Protein AF-A0A3D8HQ78-F1 (afdb_monomer_lite)

Sequence (67 aa):
MAKNETLSTKMARNGMKLRTWARSQGLSQKDIGLLNQISHGKISGKYGRSKELKELLIKSGFMQQGA

Radius of gyration: 11.28 Å; chains: 1; bounding box: 36×22×24 Å

Secondary structure (DSSP, 8-state):
------HHHHHHHTT--HHHHHHHTT--HHHHHHHHHHHTTS----SHHHHHHHHHHHHTTSS----

Foldseek 3Di:
DDPDQFLQNLCVVVVHGLVNVCVVVVHDPVLSVLSVCCRVVVDVLPDDSSVVSVVVCCVVVSDPPDD

pLDDT: mean 82.55, std 12.59, range [36.47, 91.94]

Structure (mmCIF, N/CA/C/O backbone):
data_AF-A0A3D8HQ78-F1
#
_entry.id   AF-A0A3D8HQ78-F1
#
loop_
_atom_site.group_PDB
_atom_site.id
_atom_site.type_symbol
_atom_site.label_atom_id
_atom_site.label_alt_id
_atom_site.label_comp_id
_atom_site.label_asym_id
_atom_site.label_entity_id
_atom_site.label_seq_id
_atom_site.pdbx_PDB_ins_code
_atom_site.Cartn_x
_atom_site.Cartn_y
_atom_site.Cartn_z
_atom_site.occupancy
_atom_site.B_iso_or_equiv
_atom_site.auth_seq_id
_atom_site.auth_comp_id
_atom_site.auth_asym_id
_atom_site.auth_atom_id
_atom_site.pdbx_PDB_model_num
ATOM 1 N N . MET A 1 1 ? 24.465 0.850 -3.083 1.00 36.47 1 MET A N 1
ATOM 2 C CA . MET A 1 1 ? 23.342 0.544 -2.166 1.00 36.47 1 MET A CA 1
ATOM 3 C C . MET A 1 1 ? 22.080 1.203 -2.710 1.00 36.47 1 MET A C 1
ATOM 5 O O . MET A 1 1 ? 21.993 2.426 -2.690 1.00 36.47 1 MET A O 1
ATOM 9 N N . ALA A 1 2 ? 21.157 0.446 -3.307 1.00 45.62 2 ALA A N 1
ATOM 10 C CA . ALA A 1 2 ? 19.954 1.036 -3.895 1.00 45.62 2 ALA A CA 1
ATOM 11 C C . ALA A 1 2 ? 18.960 1.449 -2.791 1.00 45.62 2 ALA A C 1
ATOM 13 O O . ALA A 1 2 ? 18.392 0.615 -2.094 1.00 45.62 2 ALA A O 1
ATOM 14 N N . LYS A 1 3 ? 18.844 2.771 -2.645 1.00 52.66 3 LYS A N 1
ATOM 15 C CA . LYS A 1 3 ? 17.900 3.589 -1.870 1.00 52.66 3 LYS A CA 1
ATOM 16 C C . LYS A 1 3 ? 16.510 2.952 -1.676 1.00 52.66 3 LYS A C 1
ATOM 18 O O . LYS A 1 3 ? 15.867 2.616 -2.662 1.00 52.66 3 LYS A O 1
ATOM 23 N N . ASN A 1 4 ? 16.055 2.879 -0.418 1.00 61.00 4 ASN A N 1
ATOM 24 C CA . ASN A 1 4 ? 14.669 2.703 0.059 1.00 61.00 4 ASN A CA 1
ATOM 25 C C . ASN A 1 4 ? 13.671 2.152 -0.975 1.00 61.00 4 ASN A C 1
ATOM 27 O O . ASN A 1 4 ? 12.937 2.902 -1.619 1.00 61.00 4 ASN A O 1
ATOM 31 N N . GLU A 1 5 ? 13.634 0.828 -1.113 1.00 72.75 5 GLU A N 1
ATOM 32 C CA . GLU A 1 5 ? 12.681 0.135 -1.977 1.00 72.75 5 GLU A CA 1
ATOM 33 C C . GLU A 1 5 ? 11.233 0.479 -1.581 1.00 7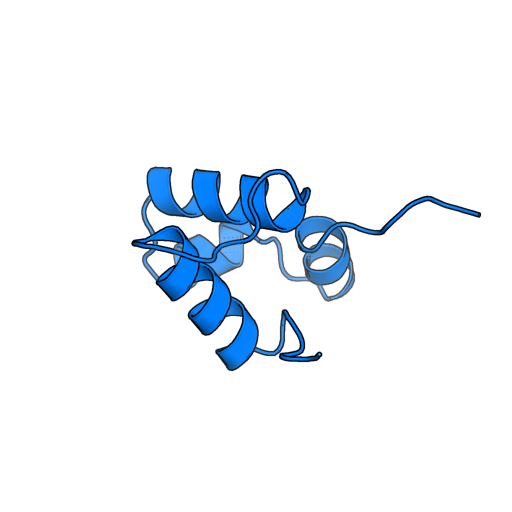2.75 5 GLU A C 1
ATOM 35 O O . GLU A 1 5 ? 10.807 0.232 -0.448 1.00 72.75 5 GLU A O 1
ATOM 40 N N . THR A 1 6 ? 10.480 1.070 -2.515 1.00 81.94 6 THR A N 1
ATOM 41 C CA . THR A 1 6 ? 9.089 1.482 -2.274 1.00 81.94 6 THR A CA 1
ATOM 42 C C . THR A 1 6 ? 8.174 0.271 -2.097 1.00 81.94 6 THR A C 1
ATOM 44 O O . THR A 1 6 ? 8.444 -0.807 -2.630 1.00 81.94 6 THR A O 1
ATOM 47 N N . LEU A 1 7 ? 7.052 0.446 -1.395 1.00 82.56 7 LEU A N 1
ATOM 48 C CA . LEU A 1 7 ? 6.053 -0.615 -1.211 1.00 82.56 7 LEU A CA 1
ATOM 49 C C . LEU A 1 7 ? 5.589 -1.207 -2.550 1.00 82.56 7 LEU A C 1
ATOM 51 O O . LEU A 1 7 ? 5.515 -2.420 -2.693 1.00 82.56 7 LEU A O 1
ATOM 55 N N . SER A 1 8 ? 5.332 -0.363 -3.547 1.00 84.75 8 SER A N 1
ATOM 56 C CA . SER A 1 8 ? 4.945 -0.770 -4.899 1.00 84.75 8 SER A CA 1
ATOM 57 C C . SER A 1 8 ? 5.995 -1.684 -5.534 1.00 84.75 8 SER A C 1
ATOM 59 O O . SER A 1 8 ? 5.645 -2.711 -6.112 1.00 84.75 8 SER A O 1
ATOM 61 N N . THR A 1 9 ? 7.282 -1.366 -5.364 1.00 85.00 9 THR A N 1
ATOM 62 C CA . THR A 1 9 ? 8.393 -2.204 -5.837 1.00 85.00 9 THR A CA 1
ATOM 63 C C . THR A 1 9 ? 8.457 -3.536 -5.087 1.00 85.00 9 THR A C 1
ATOM 65 O O . THR A 1 9 ? 8.594 -4.579 -5.725 1.00 85.00 9 THR A O 1
ATOM 68 N N . LYS A 1 10 ? 8.276 -3.530 -3.757 1.00 84.88 10 LYS A N 1
ATOM 69 C CA . LYS A 1 10 ? 8.225 -4.75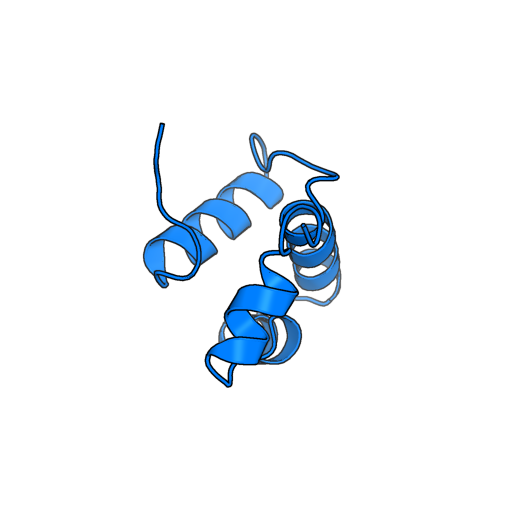9 -2.942 1.00 84.88 10 LYS A CA 1
ATOM 70 C C . LYS A 1 10 ? 7.072 -5.671 -3.350 1.00 84.88 10 LYS A C 1
ATOM 72 O O . LYS A 1 10 ? 7.271 -6.864 -3.553 1.00 84.88 10 LYS A O 1
ATOM 77 N N . MET A 1 11 ? 5.876 -5.107 -3.520 1.00 86.38 11 MET A N 1
ATOM 78 C CA . MET A 1 11 ? 4.713 -5.862 -3.979 1.00 86.38 11 MET A CA 1
ATOM 79 C C . MET A 1 11 ? 4.962 -6.432 -5.382 1.00 86.38 11 MET A C 1
ATOM 81 O O . MET A 1 11 ? 4.709 -7.613 -5.615 1.00 86.38 11 MET A O 1
ATOM 85 N N . ALA A 1 12 ? 5.518 -5.629 -6.299 1.00 86.50 12 ALA A N 1
ATOM 86 C CA . ALA A 1 12 ? 5.809 -6.065 -7.662 1.00 86.50 12 ALA A CA 1
ATOM 87 C C . ALA A 1 12 ? 6.836 -7.208 -7.713 1.00 86.50 12 ALA A C 1
ATOM 89 O O . ALA A 1 12 ? 6.664 -8.125 -8.513 1.00 86.50 12 ALA A O 1
ATOM 90 N N . ARG A 1 13 ? 7.853 -7.204 -6.838 1.00 83.94 13 ARG A N 1
ATOM 91 C CA . ARG A 1 13 ? 8.790 -8.333 -6.671 1.00 83.94 13 ARG A CA 1
ATOM 92 C C . ARG A 1 13 ? 8.100 -9.615 -6.222 1.00 83.94 13 ARG A C 1
ATOM 94 O O . ARG A 1 13 ? 8.471 -10.684 -6.685 1.00 83.94 13 ARG A O 1
ATOM 101 N N . ASN A 1 14 ? 7.072 -9.502 -5.388 1.00 81.19 14 ASN A N 1
ATOM 102 C CA . ASN A 1 14 ? 6.236 -10.628 -4.970 1.00 81.19 14 ASN A CA 1
ATOM 103 C C . ASN A 1 14 ? 5.152 -10.984 -6.010 1.00 81.19 14 ASN A C 1
ATOM 105 O O . ASN A 1 14 ? 4.203 -11.694 -5.693 1.00 81.19 14 ASN A O 1
ATOM 109 N N . GLY A 1 15 ? 5.252 -10.468 -7.241 1.00 84.50 15 GLY A N 1
ATOM 110 C CA . GLY A 1 15 ? 4.318 -10.746 -8.335 1.00 84.50 15 GLY A CA 1
ATOM 111 C C . GLY A 1 15 ? 3.005 -9.959 -8.282 1.00 84.50 15 GLY A C 1
ATOM 112 O O . GLY A 1 15 ? 2.157 -10.124 -9.157 1.00 84.50 15 GLY A O 1
ATOM 113 N N . MET A 1 16 ? 2.823 -9.062 -7.307 1.00 87.19 16 MET A N 1
ATOM 114 C CA . MET A 1 16 ? 1.573 -8.329 -7.095 1.00 87.19 16 MET A CA 1
ATOM 115 C C . MET A 1 16 ? 1.764 -6.830 -7.352 1.00 87.19 16 MET A C 1
ATOM 117 O O . MET A 1 16 ? 2.415 -6.128 -6.592 1.00 87.19 16 MET A O 1
ATOM 121 N N . LYS A 1 17 ? 1.160 -6.257 -8.396 1.00 90.06 17 LYS A N 1
ATOM 122 C CA . LYS A 1 17 ? 1.208 -4.791 -8.581 1.00 90.06 17 LYS A CA 1
ATOM 123 C C . LYS A 1 17 ? 0.264 -4.102 -7.592 1.00 90.06 17 LYS A C 1
ATOM 125 O O . LYS A 1 17 ? -0.899 -4.490 -7.493 1.00 90.06 17 LYS A O 1
ATOM 130 N N . LEU A 1 18 ? 0.709 -3.013 -6.956 1.00 88.00 18 LEU A N 1
ATOM 131 C CA . LEU A 1 18 ? -0.103 -2.225 -6.010 1.00 88.00 18 LEU A CA 1
ATOM 132 C C . LEU A 1 18 ? -1.451 -1.794 -6.607 1.00 88.00 18 LEU A C 1
ATOM 134 O O . LEU A 1 18 ? -2.486 -1.906 -5.957 1.00 88.00 18 LEU A O 1
ATOM 138 N N . ARG A 1 19 ? -1.466 -1.383 -7.881 1.00 88.69 19 ARG A N 1
ATOM 139 C CA . ARG A 1 19 ? -2.701 -1.035 -8.600 1.00 88.69 19 ARG A CA 1
ATOM 140 C C . ARG A 1 19 ? -3.642 -2.226 -8.791 1.00 88.69 19 ARG A C 1
ATOM 142 O O . ARG A 1 19 ? -4.854 -2.057 -8.705 1.00 88.69 19 ARG A O 1
ATOM 149 N N . THR A 1 20 ? -3.097 -3.403 -9.088 1.00 90.69 20 THR A N 1
ATOM 150 C CA . THR A 1 20 ? -3.880 -4.630 -9.287 1.00 90.69 20 THR A CA 1
ATOM 151 C C . THR A 1 20 ? -4.491 -5.086 -7.971 1.00 90.69 20 THR A C 1
ATOM 153 O O . THR A 1 20 ? -5.684 -5.360 -7.92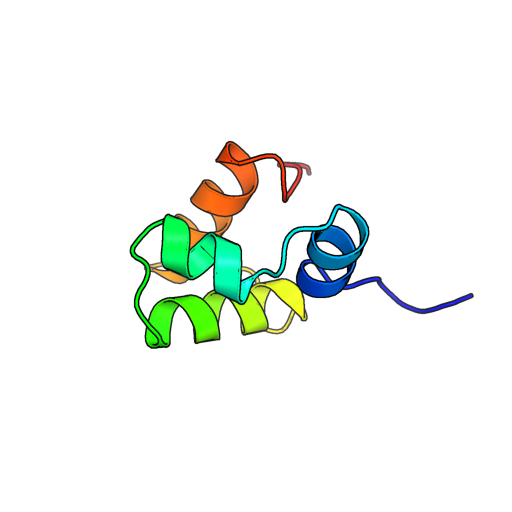9 1.00 90.69 20 THR A O 1
ATOM 156 N N . TRP A 1 21 ? -3.707 -5.079 -6.892 1.00 90.31 21 TRP A N 1
ATOM 157 C CA . TRP A 1 21 ? -4.207 -5.364 -5.549 1.00 90.31 21 TRP A CA 1
ATOM 158 C C . TRP A 1 21 ? -5.280 -4.361 -5.118 1.00 90.31 21 TRP A C 1
ATOM 160 O O . TRP A 1 21 ? -6.360 -4.751 -4.698 1.00 90.31 21 TRP A O 1
ATOM 170 N N . ALA A 1 22 ? -5.048 -3.064 -5.310 1.00 90.69 22 ALA A N 1
ATOM 171 C CA . ALA A 1 22 ? -6.038 -2.059 -4.948 1.00 90.69 22 ALA A CA 1
ATOM 172 C C . ALA A 1 22 ? -7.359 -2.239 -5.718 1.00 90.69 22 ALA A C 1
ATOM 174 O O . ALA A 1 22 ? -8.436 -2.126 -5.139 1.00 90.69 22 ALA A O 1
ATOM 175 N N . ARG A 1 23 ? -7.288 -2.596 -7.007 1.00 89.75 23 ARG A N 1
ATOM 176 C CA . ARG A 1 23 ? -8.473 -2.941 -7.803 1.00 89.75 23 ARG A CA 1
ATOM 177 C C . ARG A 1 23 ? -9.174 -4.203 -7.307 1.00 89.75 23 ARG A C 1
ATOM 179 O O . ARG A 1 23 ? -10.399 -4.208 -7.281 1.00 89.75 23 ARG A O 1
ATOM 186 N N . SER A 1 24 ? -8.439 -5.243 -6.905 1.00 89.88 24 SER A N 1
ATOM 187 C CA . SER A 1 24 ? -9.057 -6.463 -6.365 1.00 89.88 24 SER A CA 1
ATOM 188 C C . SER A 1 24 ? -9.730 -6.232 -5.010 1.00 89.88 24 SER A C 1
ATOM 190 O O . SER A 1 24 ? -10.688 -6.922 -4.689 1.00 89.88 24 SER A O 1
ATOM 192 N N . GLN A 1 25 ? -9.285 -5.227 -4.251 1.00 87.75 25 GLN A N 1
ATOM 193 C CA . GLN A 1 25 ? -9.937 -4.759 -3.023 1.00 87.75 25 GLN A CA 1
ATOM 194 C C . GLN A 1 25 ? -11.120 -3.800 -3.275 1.00 87.75 25 GLN A C 1
ATOM 196 O O . GLN A 1 25 ? -11.696 -3.279 -2.325 1.00 87.75 25 GLN A O 1
ATOM 201 N N . GLY A 1 26 ? -11.474 -3.520 -4.536 1.00 91.12 26 GLY A N 1
ATOM 202 C CA . GLY A 1 26 ? -12.559 -2.594 -4.880 1.00 91.12 26 GLY A CA 1
ATOM 203 C C . GLY A 1 26 ? -12.239 -1.119 -4.611 1.00 91.12 26 GLY A C 1
ATOM 204 O O . GLY A 1 26 ? -13.148 -0.297 -4.511 1.00 91.12 26 GLY A O 1
ATOM 205 N N . LEU A 1 27 ? -10.958 -0.758 -4.480 1.00 91.44 27 LEU A N 1
ATOM 206 C CA . LEU A 1 27 ? -10.549 0.613 -4.186 1.00 91.44 27 LEU A CA 1
ATOM 207 C C . LEU A 1 27 ? -10.687 1.531 -5.402 1.00 91.44 27 LEU A C 1
ATOM 209 O O . LEU A 1 27 ? -10.446 1.151 -6.553 1.00 91.44 27 LEU A O 1
ATOM 213 N N . SER A 1 28 ? -11.026 2.788 -5.124 1.00 91.94 28 SER A N 1
ATOM 214 C CA . SER A 1 28 ? -11.177 3.814 -6.151 1.00 91.94 28 SER A CA 1
ATOM 215 C C . SER A 1 28 ? -9.826 4.286 -6.704 1.00 91.94 28 SER A C 1
ATOM 217 O O . SER A 1 28 ? -8.764 4.087 -6.112 1.00 91.94 28 SER A O 1
ATOM 219 N N . GLN A 1 29 ? -9.843 5.005 -7.830 1.00 89.25 29 GLN A N 1
ATOM 220 C CA . GLN A 1 29 ? -8.620 5.616 -8.374 1.00 89.25 29 GLN A CA 1
ATOM 221 C C . GLN A 1 29 ? -7.989 6.642 -7.421 1.00 89.25 29 GLN A C 1
ATOM 223 O O . GLN A 1 29 ? -6.765 6.771 -7.386 1.00 89.25 29 GLN A O 1
ATOM 228 N N . LYS A 1 30 ? -8.806 7.341 -6.620 1.00 89.25 30 LYS A N 1
ATOM 229 C CA . LYS A 1 30 ? -8.318 8.269 -5.588 1.00 89.25 30 LYS A CA 1
ATOM 230 C C . LYS A 1 30 ? -7.547 7.517 -4.501 1.00 89.25 30 LYS A C 1
ATOM 232 O O . LYS A 1 30 ? -6.450 7.929 -4.132 1.00 89.25 30 LYS A O 1
ATOM 237 N N . ASP A 1 31 ? -8.073 6.374 -4.068 1.00 90.69 31 ASP A N 1
ATOM 238 C CA . ASP A 1 31 ? -7.424 5.499 -3.087 1.00 90.69 31 ASP A CA 1
ATOM 239 C C . ASP A 1 31 ? -6.107 4.919 -3.619 1.00 90.69 31 ASP A C 1
ATOM 241 O O . ASP A 1 31 ? -5.100 4.907 -2.914 1.00 90.69 31 ASP A O 1
ATOM 245 N N . ILE A 1 32 ? -6.071 4.516 -4.894 1.00 90.75 32 ILE A N 1
ATOM 246 C CA . ILE A 1 32 ? -4.835 4.086 -5.570 1.00 90.75 32 ILE A CA 1
ATOM 247 C C . ILE A 1 32 ? -3.786 5.209 -5.561 1.00 90.75 32 ILE A C 1
ATOM 249 O O . ILE A 1 32 ? -2.600 4.951 -5.345 1.00 90.75 32 ILE A O 1
ATOM 253 N N . GLY A 1 33 ? -4.208 6.459 -5.769 1.00 90.38 33 GLY A N 1
ATOM 254 C CA . GLY A 1 33 ? -3.340 7.632 -5.656 1.00 90.38 33 GLY A CA 1
ATOM 255 C C . GLY A 1 33 ? -2.728 7.777 -4.261 1.00 90.38 33 GLY A C 1
ATOM 256 O O . GLY A 1 33 ? -1.512 7.935 -4.140 1.00 90.38 33 GLY A O 1
ATOM 257 N N . LEU A 1 34 ? -3.544 7.646 -3.212 1.00 90.56 34 LEU A N 1
ATOM 258 C CA . LEU A 1 34 ? -3.083 7.685 -1.820 1.00 90.56 34 LEU A CA 1
ATOM 259 C C . LEU A 1 34 ? -2.120 6.535 -1.503 1.00 90.56 34 LEU A C 1
ATOM 261 O O . LEU A 1 34 ? -1.066 6.764 -0.916 1.00 90.56 34 LEU A O 1
ATOM 265 N N . LEU A 1 35 ? -2.425 5.313 -1.944 1.00 89.31 35 LEU A N 1
ATOM 266 C CA . LEU A 1 35 ? -1.546 4.153 -1.777 1.00 89.31 35 LEU A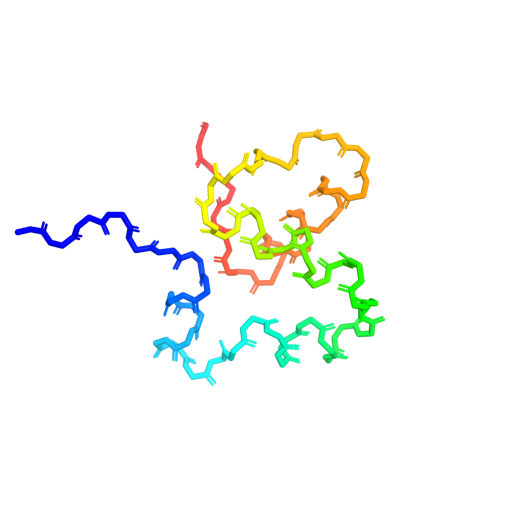 CA 1
ATOM 267 C C . LEU A 1 35 ? -0.189 4.354 -2.460 1.00 89.31 35 LEU A C 1
ATOM 269 O O . LEU A 1 35 ? 0.841 3.993 -1.894 1.00 89.31 35 LEU A O 1
ATOM 273 N N . ASN A 1 36 ? -0.162 4.971 -3.644 1.00 89.00 36 ASN A N 1
ATOM 274 C CA . ASN A 1 36 ? 1.090 5.349 -4.299 1.00 89.00 36 ASN A CA 1
ATOM 275 C C . ASN A 1 36 ? 1.857 6.392 -3.476 1.00 89.00 36 ASN A C 1
ATOM 277 O O . ASN A 1 36 ? 3.062 6.255 -3.281 1.00 89.00 36 ASN A O 1
ATOM 281 N N . GLN A 1 37 ? 1.184 7.415 -2.948 1.00 89.19 37 GLN A N 1
ATOM 282 C CA . GLN A 1 37 ? 1.840 8.402 -2.089 1.00 89.19 37 GLN A CA 1
ATOM 283 C C . GLN A 1 37 ? 2.421 7.764 -0.817 1.00 89.19 37 GLN A C 1
ATOM 285 O O . GLN A 1 37 ? 3.554 8.084 -0.459 1.00 89.19 37 GLN A O 1
ATOM 290 N N . ILE A 1 38 ? 1.703 6.827 -0.187 1.00 87.75 38 ILE A N 1
ATOM 291 C CA . ILE A 1 38 ? 2.191 6.037 0.957 1.00 87.75 38 ILE A CA 1
ATOM 292 C C . ILE A 1 38 ? 3.392 5.184 0.540 1.00 87.75 38 ILE A C 1
ATOM 294 O O . ILE A 1 38 ? 4.419 5.182 1.211 1.00 87.75 38 ILE A O 1
ATOM 298 N N . SER A 1 39 ? 3.294 4.499 -0.601 1.00 86.12 39 SER A N 1
ATOM 299 C CA . SER A 1 39 ? 4.351 3.640 -1.136 1.00 86.12 39 SER A CA 1
ATOM 300 C C . SER A 1 39 ? 5.662 4.388 -1.363 1.00 86.12 39 SER A C 1
ATOM 302 O O . SER A 1 39 ? 6.732 3.863 -1.065 1.00 86.12 39 SER A O 1
ATOM 304 N N . HIS A 1 40 ? 5.576 5.607 -1.893 1.00 85.56 40 HIS A N 1
ATOM 305 C CA . HIS A 1 40 ? 6.719 6.489 -2.113 1.00 85.56 40 HIS A CA 1
ATOM 306 C C . HIS A 1 40 ? 7.160 7.242 -0.844 1.00 85.56 40 HIS A C 1
ATOM 308 O O . HIS A 1 40 ? 8.079 8.052 -0.921 1.00 85.56 40 HIS A O 1
ATOM 314 N N . GLY A 1 41 ? 6.504 7.026 0.302 1.00 84.31 41 GLY A N 1
ATOM 315 C CA . GLY A 1 41 ? 6.799 7.720 1.558 1.00 84.31 41 GLY A CA 1
ATOM 316 C C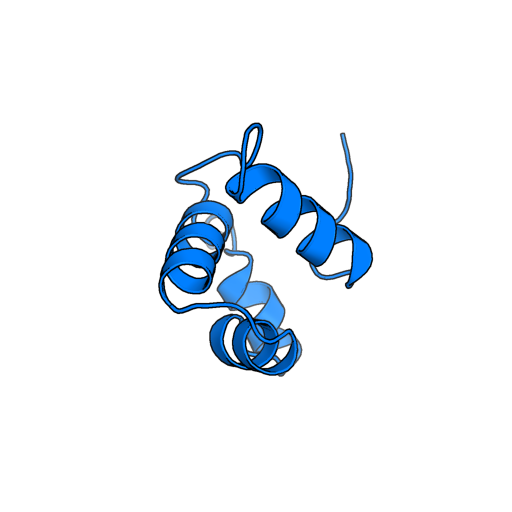 . GLY A 1 41 ? 6.439 9.210 1.561 1.00 84.31 41 GLY A C 1
ATOM 317 O O . GLY A 1 41 ? 6.863 9.931 2.456 1.00 84.31 41 GLY A O 1
ATOM 318 N N . LYS A 1 42 ? 5.659 9.692 0.581 1.00 85.75 42 LYS A N 1
ATOM 319 C CA . LYS A 1 42 ? 5.219 11.098 0.499 1.00 85.75 42 LYS A CA 1
ATOM 320 C C . LYS A 1 42 ? 4.228 11.455 1.600 1.00 85.75 42 LYS A C 1
ATOM 322 O O . LYS A 1 42 ? 4.185 12.598 2.039 1.00 85.75 42 LYS A O 1
ATOM 327 N N . ILE A 1 43 ? 3.415 10.484 2.014 1.00 87.50 43 ILE A N 1
ATOM 328 C CA . ILE A 1 43 ? 2.478 10.626 3.127 1.00 87.50 43 ILE A CA 1
ATOM 329 C C . ILE A 1 43 ? 2.641 9.447 4.081 1.00 87.50 43 ILE A C 1
ATOM 331 O O . ILE A 1 43 ? 2.837 8.307 3.664 1.00 87.50 43 ILE A O 1
ATOM 335 N N . SER A 1 44 ? 2.528 9.717 5.376 1.00 79.62 44 SER A N 1
ATOM 336 C CA . SER A 1 44 ? 2.701 8.720 6.437 1.00 79.62 44 SER A CA 1
ATOM 337 C C . SER A 1 44 ? 1.464 7.843 6.667 1.00 79.62 44 SER A C 1
ATOM 339 O O . SER A 1 44 ? 1.561 6.822 7.355 1.00 79.62 44 SER A O 1
ATOM 341 N N . GLY A 1 45 ? 0.311 8.222 6.099 1.00 82.31 45 GLY A N 1
ATOM 342 C CA . GLY A 1 45 ? -0.950 7.495 6.256 1.00 82.31 45 GLY A CA 1
ATOM 343 C C . GLY A 1 45 ? -1.486 7.542 7.689 1.00 82.31 45 GLY A C 1
ATOM 344 O O . GLY A 1 45 ? -1.976 6.539 8.189 1.00 82.31 45 GLY A O 1
ATOM 345 N N . LYS A 1 46 ? -1.305 8.665 8.399 1.00 82.25 46 LYS A N 1
ATOM 346 C CA . LYS A 1 46 ? -1.647 8.777 9.829 1.00 82.25 46 LYS A CA 1
ATOM 347 C C . LYS A 1 46 ? -3.126 9.111 10.082 1.00 82.25 46 LYS A C 1
ATOM 349 O O . LYS A 1 46 ? -3.641 8.772 11.143 1.00 82.25 46 LYS A O 1
ATOM 354 N N . TYR A 1 47 ? -3.814 9.743 9.124 1.00 82.56 47 TYR A N 1
ATOM 355 C CA . TYR A 1 47 ? -5.173 10.270 9.318 1.00 82.56 47 TYR A CA 1
ATOM 356 C C . TYR A 1 47 ? -6.099 10.034 8.113 1.00 82.56 47 TYR A C 1
ATOM 358 O O . TYR A 1 47 ? -5.649 9.909 6.968 1.00 82.56 47 TYR A O 1
ATOM 366 N N . GLY A 1 48 ? -7.408 10.006 8.383 1.00 88.94 48 GLY A N 1
ATOM 367 C CA . GLY A 1 48 ? -8.471 9.892 7.379 1.00 88.94 48 GLY A CA 1
ATOM 368 C C . GLY A 1 48 ? -8.348 8.651 6.493 1.00 88.94 48 GLY A C 1
ATOM 369 O O . GLY A 1 48 ? -7.853 7.610 6.920 1.00 88.94 48 GLY A O 1
ATOM 370 N N . ARG A 1 49 ? -8.729 8.790 5.218 1.00 87.75 49 ARG A N 1
ATOM 371 C CA . ARG A 1 49 ? -8.711 7.694 4.234 1.00 87.75 49 ARG A CA 1
ATOM 372 C C . ARG A 1 49 ? -7.331 7.053 4.057 1.00 87.75 49 ARG A C 1
ATOM 374 O O . ARG A 1 49 ? -7.216 5.852 3.844 1.00 87.75 49 ARG A O 1
ATOM 381 N N . SER A 1 50 ? -6.261 7.838 4.192 1.00 88.50 50 SER A N 1
ATOM 382 C CA . SER A 1 50 ? -4.890 7.324 4.087 1.00 88.50 50 SER A CA 1
ATOM 383 C C . SER A 1 50 ? -4.511 6.365 5.227 1.00 88.50 50 SER A C 1
ATOM 385 O O . SER A 1 50 ? -3.698 5.468 5.009 1.00 88.50 50 SER A O 1
ATOM 387 N N . LYS A 1 51 ? -5.130 6.509 6.410 1.00 90.56 51 LYS A N 1
ATOM 388 C CA . LYS A 1 51 ? -4.967 5.592 7.549 1.00 90.56 51 LYS A CA 1
ATOM 389 C C . LYS A 1 51 ? -5.612 4.241 7.271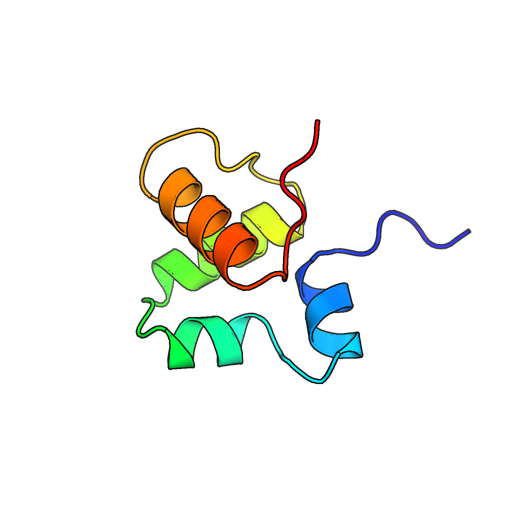 1.00 90.56 51 LYS A C 1
ATOM 391 O O . LYS A 1 51 ? -4.947 3.220 7.399 1.00 90.56 51 LYS A O 1
ATOM 396 N N . GLU A 1 52 ? -6.855 4.245 6.801 1.00 91.06 52 GLU A N 1
ATOM 397 C CA . GLU A 1 52 ? -7.586 3.022 6.440 1.00 91.06 52 GLU A CA 1
ATOM 398 C C . GLU A 1 52 ? -6.832 2.210 5.378 1.00 91.06 52 GLU A C 1
ATOM 400 O O . GLU A 1 52 ? -6.678 0.995 5.489 1.00 91.06 52 GLU A O 1
ATOM 405 N N . LEU A 1 53 ? -6.290 2.893 4.365 1.00 90.25 53 LEU A N 1
ATOM 406 C CA . LEU A 1 53 ? -5.499 2.270 3.303 1.00 90.25 53 LEU A CA 1
ATOM 407 C C . LEU A 1 53 ? -4.192 1.665 3.823 1.00 90.25 53 LEU A C 1
ATOM 409 O O . LEU A 1 53 ? -3.790 0.585 3.390 1.00 90.25 53 LEU A O 1
ATOM 413 N N . LYS A 1 54 ? -3.536 2.340 4.770 1.00 88.25 54 LYS A N 1
ATOM 414 C CA . LYS A 1 54 ? -2.338 1.821 5.432 1.00 88.25 54 LYS A CA 1
ATOM 415 C C . LYS A 1 54 ? -2.657 0.580 6.265 1.00 88.25 54 LYS A C 1
ATOM 417 O O . LYS A 1 54 ? -1.938 -0.410 6.182 1.00 88.25 54 LYS A O 1
ATOM 422 N N . GLU A 1 55 ? -3.748 0.602 7.022 1.00 89.25 55 GLU A N 1
ATOM 423 C CA . GLU A 1 55 ? -4.210 -0.548 7.804 1.00 89.25 55 GLU A CA 1
ATOM 424 C C . GLU A 1 55 ? -4.584 -1.740 6.916 1.00 89.25 55 GLU A C 1
ATOM 426 O O . GLU A 1 55 ? -4.244 -2.874 7.244 1.00 89.25 55 GLU A O 1
ATOM 431 N N . LEU A 1 56 ? -5.208 -1.503 5.760 1.00 89.19 56 LEU A N 1
ATOM 432 C CA . LEU A 1 56 ? -5.486 -2.534 4.753 1.00 89.19 56 LEU A CA 1
ATOM 433 C C . LEU A 1 56 ? -4.210 -3.197 4.224 1.00 89.19 56 LEU A C 1
ATOM 435 O O . LEU A 1 56 ? -4.146 -4.423 4.113 1.00 89.19 56 LEU A O 1
ATOM 439 N N . LEU A 1 57 ? -3.184 -2.398 3.924 1.00 86.19 57 LEU A N 1
ATOM 440 C CA . LEU A 1 57 ? -1.874 -2.901 3.505 1.00 86.19 57 LEU A CA 1
ATOM 441 C C . LEU A 1 57 ? -1.205 -3.738 4.599 1.00 86.19 57 LEU A C 1
ATOM 443 O O . LEU A 1 57 ? -0.588 -4.758 4.291 1.00 86.19 57 LEU A O 1
ATOM 447 N N . ILE A 1 58 ? -1.355 -3.323 5.859 1.00 86.81 58 ILE A N 1
ATOM 448 C CA . ILE A 1 58 ? -0.855 -4.065 7.017 1.00 86.81 58 ILE A CA 1
ATOM 449 C C . ILE A 1 58 ? -1.583 -5.401 7.163 1.00 86.81 58 ILE A C 1
ATOM 451 O O . ILE A 1 58 ? -0.940 -6.444 7.234 1.00 86.81 58 ILE A O 1
ATOM 455 N N . LYS A 1 59 ? -2.921 -5.390 7.133 1.00 87.25 59 LYS A N 1
ATOM 456 C CA . LYS A 1 59 ? -3.746 -6.608 7.202 1.00 87.25 59 LYS A CA 1
ATOM 457 C C . LYS A 1 59 ? -3.442 -7.586 6.070 1.00 87.25 59 LYS A C 1
ATOM 459 O O . LYS A 1 59 ? -3.503 -8.790 6.270 1.00 87.25 59 LYS A O 1
ATOM 464 N N . SER A 1 60 ? -3.094 -7.068 4.896 1.00 83.31 60 SER A N 1
ATOM 465 C CA . SER A 1 60 ? -2.735 -7.881 3.730 1.00 83.31 60 SER A CA 1
ATOM 466 C C . SER A 1 60 ? -1.302 -8.425 3.780 1.00 83.31 60 SER A C 1
ATOM 468 O O . SER A 1 60 ? -0.886 -9.114 2.854 1.00 83.31 60 SER A O 1
ATOM 470 N N . GLY A 1 61 ? -0.519 -8.085 4.810 1.00 82.31 61 GLY A N 1
ATOM 471 C CA . GLY A 1 61 ? 0.875 -8.510 4.950 1.00 82.31 61 GLY A CA 1
ATOM 472 C C . GLY A 1 61 ? 1.860 -7.782 4.029 1.00 82.31 61 GLY A C 1
ATOM 473 O O . GLY A 1 61 ? 3.043 -8.112 4.015 1.00 82.31 61 GLY A O 1
ATOM 474 N N . PHE A 1 62 ? 1.413 -6.773 3.273 1.00 80.38 62 PHE A N 1
ATOM 475 C CA . PHE A 1 62 ? 2.286 -5.994 2.387 1.00 80.38 62 PHE A CA 1
ATOM 476 C C . PHE A 1 62 ? 3.086 -4.922 3.134 1.00 80.38 62 PHE A C 1
ATOM 478 O O . PHE A 1 62 ? 4.112 -4.457 2.638 1.00 80.38 62 PHE A O 1
ATOM 485 N N . MET A 1 63 ? 2.641 -4.536 4.330 1.00 76.19 63 MET A N 1
ATOM 486 C CA . MET A 1 63 ? 3.339 -3.603 5.207 1.00 76.19 63 MET A CA 1
ATOM 487 C C . MET A 1 63 ? 3.421 -4.206 6.610 1.00 76.19 63 MET A C 1
ATOM 489 O O . MET A 1 63 ? 2.405 -4.603 7.167 1.00 76.19 63 MET A O 1
ATOM 493 N N . GLN A 1 64 ? 4.612 -4.284 7.200 1.00 70.56 64 GLN A N 1
ATOM 494 C CA . GLN A 1 64 ? 4.716 -4.669 8.607 1.00 70.56 64 GLN A CA 1
ATOM 495 C C . GLN A 1 64 ? 4.281 -3.496 9.487 1.00 70.56 64 GLN A C 1
ATOM 497 O O . GLN A 1 64 ? 4.676 -2.351 9.254 1.00 70.56 64 GLN A O 1
ATOM 502 N N . GLN A 1 65 ? 3.446 -3.783 10.485 1.00 53.56 65 GLN A N 1
ATOM 503 C CA . GLN A 1 65 ? 3.143 -2.837 11.552 1.00 53.56 65 GLN A CA 1
ATOM 504 C C . GLN A 1 65 ? 4.320 -2.877 12.535 1.00 53.56 65 GLN A C 1
ATOM 506 O O . GLN A 1 65 ? 4.440 -3.811 13.318 1.00 53.56 65 GLN A O 1
ATOM 511 N N . GLY A 1 66 ? 5.234 -1.916 12.437 1.00 52.22 66 GLY A N 1
ATOM 512 C CA . GLY A 1 66 ? 6.351 -1.776 13.376 1.00 52.22 66 GLY A CA 1
ATOM 513 C C . GLY A 1 66 ? 7.285 -0.645 12.942 1.00 52.22 66 GLY A C 1
ATOM 514 O O . GLY A 1 66 ? 7.583 -0.543 11.753 1.00 52.22 66 GLY A O 1
ATOM 515 N N . ALA A 1 67 ? 7.739 0.260 13.806 1.00 38.81 67 ALA A N 1
ATOM 516 C CA . ALA A 1 67 ? 7.578 0.422 15.253 1.00 38.81 67 ALA A CA 1
ATOM 517 C C . ALA A 1 67 ? 7.390 1.917 15.571 1.00 38.81 67 ALA A C 1
ATOM 519 O O . ALA A 1 67 ? 7.857 2.745 14.752 1.00 38.81 67 ALA A O 1
#